Protein AF-A0A0Q6S7Y2-F1 (afdb_monomer)

Secondary structure (DSSP, 8-state):
--EEEEEEEETTS--EEEEE-HHHHHHHHHHTT-TT-SS-HHHHS-TT-----SEEEEEE--SSS--EEEEEEEE---S----

pLDDT: mean 70.63, std 12.68, range [43.56, 88.69]

Structure (mmCIF, N/CA/C/O backbone):
data_AF-A0A0Q6S7Y2-F1
#
_entry.id   AF-A0A0Q6S7Y2-F1
#
loop_
_atom_site.group_PDB
_atom_site.id
_atom_site.type_symbol
_atom_site.label_atom_id
_atom_site.label_alt_id
_atom_site.label_comp_id
_atom_site.label_asym_id
_atom_site.label_entity_id
_atom_site.label_seq_id
_atom_site.pdbx_PDB_ins_code
_atom_site.Cartn_x
_atom_site.Cartn_y
_atom_site.Cartn_z
_atom_site.occupancy
_atom_site.B_iso_or_equiv
_atom_site.auth_seq_id
_atom_site.auth_comp_id
_atom_site.auth_asym_id
_atom_site.auth_atom_id
_atom_site.pdbx_PDB_model_num
ATOM 1 N N . MET A 1 1 ? 4.821 -13.586 -13.066 1.00 65.19 1 MET A N 1
ATOM 2 C CA . MET A 1 1 ? 3.877 -12.787 -12.256 1.00 65.19 1 MET A CA 1
ATOM 3 C C . MET A 1 1 ? 4.164 -13.061 -10.799 1.00 65.19 1 MET A C 1
ATOM 5 O O . MET A 1 1 ? 3.993 -14.191 -10.352 1.00 65.19 1 MET A O 1
ATOM 9 N N . THR A 1 2 ? 4.665 -12.055 -10.097 1.00 77.75 2 THR A N 1
ATOM 10 C CA . THR A 1 2 ? 5.004 -12.171 -8.682 1.00 77.75 2 THR A CA 1
ATOM 11 C C . THR A 1 2 ? 3.760 -11.894 -7.850 1.00 77.75 2 THR A C 1
ATOM 13 O O . THR A 1 2 ? 3.136 -10.841 -7.986 1.00 77.75 2 THR A O 1
ATOM 16 N N . HIS A 1 3 ? 3.387 -12.852 -7.007 1.00 84.19 3 HIS A N 1
ATOM 17 C CA . HIS A 1 3 ? 2.299 -12.669 -6.059 1.00 84.19 3 HIS A CA 1
ATOM 18 C C . HIS A 1 3 ? 2.856 -12.103 -4.765 1.00 84.19 3 HIS A C 1
ATOM 20 O O . HIS A 1 3 ? 3.970 -12.421 -4.353 1.00 84.19 3 HIS A O 1
ATOM 26 N N . TYR A 1 4 ? 2.061 -11.278 -4.108 1.00 84.62 4 TYR A N 1
ATOM 27 C CA . TYR A 1 4 ? 2.402 -10.701 -2.826 1.00 84.62 4 TYR A CA 1
ATOM 28 C C . TYR A 1 4 ? 1.223 -10.920 -1.887 1.00 84.62 4 TYR A C 1
ATOM 30 O O . TYR A 1 4 ? 0.070 -10.724 -2.261 1.00 84.62 4 TYR A O 1
ATOM 38 N N . ALA A 1 5 ? 1.513 -11.371 -0.675 1.00 88.69 5 ALA A N 1
ATOM 39 C CA . ALA A 1 5 ? 0.565 -11.422 0.416 1.00 88.69 5 ALA A CA 1
ATOM 40 C C . ALA A 1 5 ? 0.530 -10.041 1.059 1.00 88.69 5 ALA A C 1
ATOM 42 O O . ALA A 1 5 ? 1.504 -9.620 1.677 1.00 88.69 5 ALA A O 1
ATOM 43 N N . TRP A 1 6 ? -0.584 -9.342 0.895 1.00 85.69 6 TRP A N 1
ATOM 44 C CA . TRP A 1 6 ? -0.838 -8.026 1.456 1.00 85.69 6 TRP A CA 1
ATOM 45 C C . TRP A 1 6 ? -1.711 -8.165 2.693 1.00 85.69 6 TRP A C 1
ATOM 47 O O . TRP A 1 6 ? -2.739 -8.841 2.670 1.00 85.69 6 TRP A O 1
ATOM 57 N N . THR A 1 7 ? -1.322 -7.487 3.762 1.00 88.19 7 THR A N 1
ATOM 58 C CA . THR A 1 7 ? -2.137 -7.301 4.960 1.00 88.19 7 THR A CA 1
ATOM 59 C C . THR A 1 7 ? -2.375 -5.814 5.136 1.00 88.19 7 THR A C 1
ATOM 61 O O . THR A 1 7 ? -1.460 -5.072 5.493 1.00 88.19 7 THR A O 1
ATOM 64 N N . ILE A 1 8 ? -3.602 -5.385 4.862 1.00 84.06 8 ILE A N 1
ATOM 65 C CA . ILE A 1 8 ? -4.058 -4.004 4.979 1.00 84.06 8 ILE A CA 1
ATOM 66 C C . ILE A 1 8 ? -4.778 -3.869 6.317 1.00 84.06 8 ILE A C 1
ATOM 68 O O . ILE A 1 8 ? -5.781 -4.540 6.560 1.00 84.06 8 ILE A O 1
ATOM 72 N N . LYS A 1 9 ? -4.274 -2.996 7.181 1.00 82.50 9 LYS A N 1
ATOM 73 C CA . LYS A 1 9 ? -4.879 -2.674 8.474 1.00 82.50 9 LYS A CA 1
ATOM 74 C C . LYS A 1 9 ? -5.326 -1.229 8.443 1.00 82.50 9 LYS A C 1
ATOM 76 O O . LYS A 1 9 ? -4.467 -0.365 8.322 1.00 82.50 9 LYS A O 1
ATOM 81 N N . ALA A 1 10 ? -6.620 -0.965 8.558 1.00 76.25 10 ALA A N 1
ATOM 82 C CA . ALA A 1 10 ? -7.156 0.387 8.676 1.00 76.25 10 ALA A CA 1
ATOM 83 C C . ALA A 1 10 ? -7.839 0.535 10.037 1.00 76.25 10 ALA A C 1
ATOM 85 O O . ALA A 1 10 ? -8.627 -0.328 10.428 1.00 76.25 10 ALA A O 1
ATOM 86 N N . GLY A 1 11 ? -7.523 1.605 10.772 1.00 68.50 11 GLY A N 1
ATOM 87 C CA . GLY A 1 11 ? -8.150 1.885 12.062 1.00 68.50 11 GLY A CA 1
ATOM 88 C C . GLY A 1 11 ? -9.676 1.912 11.938 1.00 68.50 11 GLY A C 1
ATOM 89 O O . GLY A 1 11 ? -10.226 2.723 11.199 1.00 68.50 11 GLY A O 1
ATOM 90 N N . GLY A 1 12 ? -10.357 0.999 12.637 1.00 66.00 12 GLY A N 1
ATOM 91 C CA . GLY A 1 12 ? -11.820 0.883 12.624 1.00 66.00 12 GLY A CA 1
ATOM 92 C C . GLY A 1 12 ? -12.412 -0.128 11.630 1.00 66.00 12 GLY A C 1
ATOM 93 O O . GLY A 1 12 ? -13.632 -0.274 11.600 1.00 66.00 12 GLY A O 1
ATOM 94 N N . GLN A 1 13 ? -11.599 -0.855 10.853 1.00 68.06 13 GLN A N 1
ATOM 95 C CA . GLN A 1 13 ? -12.059 -1.934 9.964 1.00 68.06 13 GLN A CA 1
ATOM 96 C C . GLN A 1 13 ? -11.295 -3.246 10.198 1.00 68.06 13 GLN A C 1
ATOM 98 O O . GLN A 1 13 ? -10.205 -3.258 10.764 1.00 68.06 13 GLN A O 1
ATOM 103 N N . GLN A 1 14 ? -11.888 -4.363 9.764 1.00 74.50 14 GLN A N 1
ATOM 104 C CA . GLN A 1 14 ? -11.259 -5.684 9.823 1.00 74.50 14 GLN A CA 1
ATOM 105 C C . GLN A 1 14 ? -10.010 -5.720 8.931 1.00 74.50 14 GLN A C 1
ATOM 107 O O . GLN A 1 14 ? -10.034 -5.190 7.819 1.00 74.50 14 GLN A O 1
ATOM 112 N N . ASP A 1 15 ? -8.941 -6.369 9.403 1.00 80.69 15 ASP A N 1
ATOM 113 C CA . ASP A 1 15 ? -7.727 -6.570 8.614 1.00 80.69 15 ASP A CA 1
ATOM 114 C C . ASP A 1 15 ? -8.062 -7.272 7.285 1.00 80.69 15 ASP A C 1
ATOM 116 O O . ASP A 1 15 ? -8.651 -8.358 7.264 1.00 80.69 15 ASP A O 1
ATOM 120 N N . VAL A 1 16 ? -7.668 -6.667 6.163 1.00 81.44 16 VAL A N 1
ATOM 121 C CA . VAL A 1 16 ? -7.842 -7.253 4.830 1.00 81.44 16 VAL A CA 1
ATOM 122 C C . VAL A 1 16 ? -6.556 -7.968 4.456 1.00 81.44 16 VAL A C 1
ATOM 124 O O . VAL A 1 16 ? -5.532 -7.338 4.198 1.00 81.44 16 VAL A O 1
ATOM 127 N N . GLN A 1 17 ? -6.615 -9.296 4.417 1.00 85.38 17 GLN A N 1
ATOM 128 C CA . GLN A 1 17 ? -5.524 -10.142 3.947 1.00 85.38 17 GLN A CA 1
ATOM 129 C C . GLN A 1 17 ? -5.856 -10.648 2.547 1.00 85.38 17 GLN A C 1
ATOM 131 O O . GLN A 1 17 ? -6.877 -11.309 2.351 1.00 85.38 17 GLN A O 1
ATOM 136 N N . LYS A 1 18 ? -5.016 -10.325 1.564 1.00 83.69 18 LYS A N 1
ATOM 137 C CA . LYS A 1 18 ? -5.187 -10.779 0.181 1.00 83.69 18 LYS A CA 1
ATOM 138 C C . LYS A 1 18 ? -3.846 -11.129 -0.437 1.00 83.69 18 LYS A C 1
ATOM 140 O O . LYS A 1 18 ? -2.866 -10.430 -0.221 1.00 83.69 18 LYS A O 1
ATOM 145 N N . VAL A 1 19 ? -3.820 -12.187 -1.240 1.00 84.31 19 VAL A N 1
ATOM 146 C CA . VAL A 1 19 ? -2.665 -12.521 -2.075 1.00 84.31 19 VAL A CA 1
ATOM 147 C C . VAL A 1 19 ? -2.989 -12.098 -3.493 1.00 84.31 19 VAL A C 1
ATOM 149 O O . VAL A 1 19 ? -3.869 -12.682 -4.117 1.00 84.31 19 VAL A O 1
ATOM 152 N N . THR A 1 20 ? -2.321 -11.060 -3.977 1.00 83.00 20 THR A N 1
ATOM 153 C CA . THR A 1 20 ? -2.560 -10.514 -5.317 1.00 83.00 20 THR A CA 1
ATOM 154 C C . THR A 1 20 ? -1.261 -10.013 -5.922 1.00 83.00 20 THR A C 1
ATOM 156 O O . THR A 1 20 ? -0.250 -9.838 -5.234 1.00 83.00 20 THR A O 1
ATOM 159 N N . THR A 1 21 ? -1.281 -9.762 -7.222 1.00 84.81 21 THR A N 1
ATOM 160 C CA . THR A 1 21 ? -0.189 -9.065 -7.906 1.00 84.81 21 THR A CA 1
ATOM 161 C C . THR A 1 21 ? -0.189 -7.562 -7.584 1.00 84.81 21 THR A C 1
ATOM 163 O O . THR A 1 21 ? -1.148 -7.028 -7.020 1.00 84.81 21 THR A O 1
ATOM 166 N N . LEU A 1 22 ? 0.899 -6.865 -7.930 1.00 78.56 22 LEU A N 1
ATOM 167 C CA . LEU A 1 22 ? 1.023 -5.410 -7.779 1.00 78.56 22 LEU A CA 1
ATOM 168 C C . LEU A 1 22 ? -0.105 -4.607 -8.477 1.00 78.56 22 LEU A C 1
ATOM 170 O O . LEU A 1 22 ? -0.699 -3.753 -7.817 1.00 78.56 22 LEU A O 1
ATOM 174 N N . PRO A 1 23 ? -0.465 -4.869 -9.754 1.00 77.56 23 PRO A N 1
ATOM 175 C CA . PRO A 1 23 ? -1.575 -4.163 -10.404 1.00 77.56 23 PRO A CA 1
ATOM 176 C C . PRO A 1 23 ? -2.937 -4.487 -9.777 1.00 77.56 23 PRO A C 1
ATOM 178 O O . PRO A 1 23 ? -3.793 -3.614 -9.680 1.00 77.56 23 PRO A O 1
ATOM 181 N N . GLU A 1 24 ? -3.147 -5.711 -9.294 1.00 80.94 24 GLU A N 1
ATOM 182 C CA . GLU A 1 24 ? -4.383 -6.056 -8.582 1.00 80.94 24 GLU A CA 1
ATOM 183 C C . GLU A 1 24 ? -4.473 -5.378 -7.213 1.00 80.94 24 GLU A C 1
ATOM 185 O O . GLU A 1 24 ? -5.561 -4.991 -6.794 1.00 80.94 24 GLU A O 1
ATOM 190 N N . LEU A 1 25 ? -3.347 -5.198 -6.511 1.00 79.25 25 LEU A N 1
ATOM 191 C CA . LEU A 1 25 ? -3.336 -4.422 -5.272 1.00 79.25 25 LEU A CA 1
ATOM 192 C C . LEU A 1 25 ? -3.812 -2.993 -5.534 1.00 79.25 25 LEU A C 1
ATOM 194 O O . LEU A 1 25 ? -4.588 -2.463 -4.743 1.00 79.25 25 LEU A O 1
ATOM 198 N N . TYR A 1 26 ? -3.354 -2.374 -6.624 1.00 75.00 26 TYR A N 1
ATOM 199 C CA . TYR A 1 26 ? -3.781 -1.030 -7.003 1.00 75.00 26 TYR A CA 1
ATOM 200 C C . TYR A 1 26 ? -5.309 -0.945 -7.131 1.00 75.00 26 TYR A C 1
ATOM 202 O O . TYR A 1 26 ? -5.922 -0.063 -6.528 1.00 75.00 26 TYR A O 1
ATOM 210 N N . ASP A 1 27 ? -5.924 -1.905 -7.824 1.00 77.88 27 ASP A N 1
ATOM 211 C CA . ASP A 1 27 ? -7.381 -1.986 -7.975 1.00 77.88 27 ASP A CA 1
ATOM 212 C C . ASP A 1 27 ? -8.088 -2.206 -6.623 1.00 77.88 27 ASP A C 1
ATOM 214 O O . ASP A 1 27 ? -9.023 -1.486 -6.270 1.00 77.88 27 ASP A O 1
ATOM 218 N N . VAL A 1 28 ? -7.568 -3.115 -5.788 1.00 78.12 28 VAL A N 1
ATOM 219 C CA . VAL A 1 28 ? -8.101 -3.381 -4.440 1.00 78.12 28 VAL A CA 1
ATOM 220 C C . VAL A 1 28 ? -8.035 -2.141 -3.545 1.00 78.12 28 VAL A C 1
ATOM 222 O O . VAL A 1 28 ? -8.996 -1.857 -2.829 1.00 78.12 28 VAL A O 1
ATOM 225 N N . LEU A 1 29 ? -6.933 -1.389 -3.574 1.00 74.31 29 LEU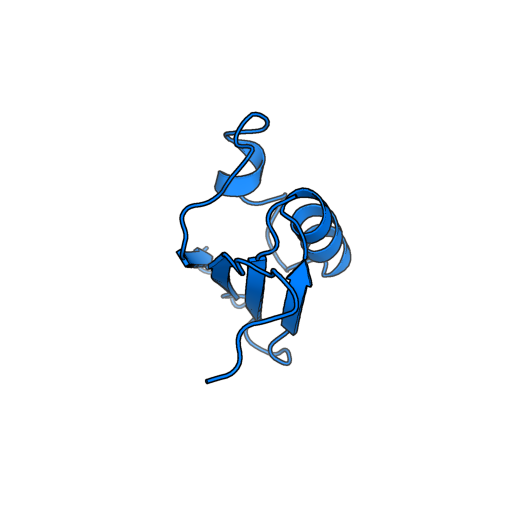 A N 1
ATOM 226 C CA . LEU A 1 29 ? -6.779 -0.155 -2.799 1.00 74.31 29 LEU A CA 1
ATOM 227 C C . LEU A 1 29 ? -7.751 0.933 -3.276 1.00 74.31 29 LEU A C 1
ATOM 229 O O . LEU A 1 29 ? -8.332 1.629 -2.441 1.00 74.31 29 LEU A O 1
ATOM 233 N N . GLN A 1 30 ? -7.980 1.045 -4.590 1.00 72.81 30 GLN A N 1
ATOM 234 C CA . GLN A 1 30 ? -9.005 1.934 -5.145 1.00 72.81 30 GLN A CA 1
ATOM 235 C C . GLN A 1 30 ? -10.420 1.518 -4.721 1.00 72.81 30 GLN A C 1
ATOM 237 O O . GLN A 1 30 ? -11.216 2.368 -4.314 1.00 72.81 30 GLN A O 1
ATOM 242 N N . MET A 1 31 ? -10.731 0.218 -4.761 1.00 73.94 31 MET A N 1
ATOM 243 C CA . MET A 1 31 ? -12.028 -0.321 -4.342 1.00 73.94 31 MET A CA 1
ATOM 244 C C . MET A 1 31 ? -12.299 -0.120 -2.851 1.00 73.94 31 MET A C 1
ATOM 246 O O . MET A 1 31 ? -13.427 0.189 -2.469 1.00 73.94 31 MET A O 1
ATOM 250 N N . LEU A 1 32 ? -11.273 -0.270 -2.009 1.00 71.12 32 LEU A N 1
ATOM 251 C CA . LEU A 1 32 ? -11.381 -0.072 -0.563 1.00 71.12 32 LEU A CA 1
ATOM 252 C C . LEU A 1 32 ? -11.693 1.381 -0.185 1.00 71.12 32 LEU A C 1
ATOM 254 O O . LEU A 1 32 ? -12.073 1.615 0.960 1.00 71.12 32 LEU A O 1
ATOM 258 N N . LYS A 1 33 ? -11.562 2.339 -1.124 1.00 66.81 33 LYS A N 1
ATOM 259 C CA . LYS A 1 33 ? -11.756 3.782 -0.898 1.00 66.81 33 LYS A CA 1
ATOM 260 C C . LYS A 1 33 ? -11.097 4.225 0.407 1.00 66.81 33 LYS A C 1
ATOM 262 O O . LYS A 1 33 ? -11.740 4.868 1.239 1.00 66.81 33 LYS A O 1
ATOM 267 N N . LEU A 1 34 ? -9.839 3.811 0.602 1.00 66.56 34 LEU A N 1
ATOM 268 C CA . LEU A 1 34 ? -9.140 4.060 1.855 1.00 66.56 34 LEU A CA 1
ATOM 269 C C . LEU A 1 34 ? -9.186 5.567 2.163 1.00 66.56 34 LEU A C 1
ATOM 271 O O . LEU A 1 34 ? -8.826 6.380 1.304 1.00 66.56 34 LEU A O 1
ATOM 275 N N . PRO A 1 35 ? -9.679 5.951 3.350 1.00 56.59 35 PRO A N 1
ATOM 276 C CA . PRO A 1 35 ? -9.868 7.346 3.708 1.00 56.59 35 PRO A CA 1
ATOM 277 C C . PRO A 1 35 ? -8.540 8.104 3.627 1.00 56.59 35 PRO A C 1
ATOM 279 O O . PRO A 1 35 ? -7.576 7.756 4.302 1.00 56.59 35 PRO A O 1
ATOM 282 N N . GLY A 1 36 ? -8.505 9.139 2.784 1.00 53.34 36 GLY A N 1
ATOM 283 C CA . GLY A 1 36 ? -7.394 10.089 2.703 1.00 53.34 36 GLY A CA 1
ATOM 284 C C . GLY A 1 36 ? -6.329 9.838 1.633 1.00 53.34 36 GLY A C 1
ATOM 285 O O . GLY A 1 36 ? -5.435 10.665 1.531 1.00 53.34 36 GLY A O 1
ATOM 286 N N . ILE A 1 37 ? -6.394 8.786 0.804 1.00 55.38 37 ILE A N 1
ATOM 287 C CA . ILE A 1 37 ? -5.311 8.511 -0.164 1.00 55.38 37 ILE A CA 1
ATOM 288 C C . ILE A 1 37 ? -5.800 8.389 -1.617 1.00 55.38 37 ILE A C 1
ATOM 290 O O . ILE A 1 37 ? -6.534 7.474 -1.988 1.00 55.38 37 ILE A O 1
ATOM 294 N N . ALA A 1 38 ? -5.313 9.306 -2.464 1.00 53.62 38 ALA A N 1
ATOM 295 C CA . ALA A 1 38 ? -5.017 9.032 -3.872 1.00 53.62 38 ALA A CA 1
ATOM 296 C C . ALA A 1 38 ? -3.864 8.012 -3.925 1.00 53.62 38 ALA A C 1
ATOM 298 O O . ALA A 1 38 ? -3.004 8.089 -3.053 1.00 53.62 38 ALA A O 1
ATOM 299 N N . PRO A 1 39 ? -3.831 7.062 -4.881 1.00 55.94 39 PRO A N 1
ATOM 300 C CA . PRO A 1 39 ? -2.988 5.865 -4.823 1.00 55.94 39 PRO A CA 1
ATOM 301 C C . PRO A 1 39 ? -1.570 6.175 -4.315 1.00 55.94 39 PRO A C 1
ATOM 303 O O . PRO A 1 39 ? -0.944 7.098 -4.844 1.00 55.94 39 PRO A O 1
ATOM 306 N N . PRO A 1 40 ? -1.086 5.450 -3.282 1.00 60.09 40 PRO A N 1
ATOM 307 C CA . PRO A 1 40 ? 0.091 5.839 -2.517 1.00 60.09 40 PRO A CA 1
ATOM 308 C C . PRO A 1 40 ? 1.258 6.230 -3.412 1.00 60.09 40 PRO A C 1
ATOM 310 O O . PRO A 1 40 ? 1.500 5.580 -4.427 1.00 60.09 40 PRO A O 1
ATOM 313 N N . ALA A 1 41 ? 2.021 7.246 -3.013 1.00 58.53 41 ALA A N 1
ATOM 314 C CA . ALA A 1 41 ? 3.171 7.708 -3.783 1.00 58.53 41 ALA A CA 1
ATOM 315 C C . ALA A 1 41 ? 4.138 6.563 -4.135 1.00 58.53 41 ALA A C 1
ATOM 317 O O . ALA A 1 41 ? 4.636 6.515 -5.239 1.00 58.53 41 ALA A O 1
ATOM 318 N N . TRP A 1 42 ? 4.337 5.561 -3.277 1.00 61.72 42 TRP A N 1
ATOM 319 C CA . TRP A 1 42 ? 5.183 4.399 -3.599 1.00 61.72 42 TRP A CA 1
ATOM 320 C C . TRP A 1 42 ? 4.593 3.439 -4.653 1.00 61.72 42 TRP A C 1
ATOM 322 O O . TRP A 1 42 ? 5.341 2.673 -5.254 1.00 61.72 42 TRP A O 1
ATOM 332 N N . LEU A 1 43 ? 3.275 3.474 -4.875 1.00 61.59 43 LEU A N 1
ATOM 333 C CA . LEU A 1 43 ? 2.569 2.774 -5.958 1.00 61.59 43 LEU A CA 1
ATOM 334 C C . LEU A 1 43 ? 2.541 3.597 -7.257 1.00 61.59 43 LEU A C 1
ATOM 336 O O . LEU A 1 43 ? 2.412 3.019 -8.329 1.00 61.59 43 LEU A O 1
ATOM 340 N N . THR A 1 44 ? 2.635 4.930 -7.173 1.00 56.38 44 THR A N 1
ATOM 341 C CA . THR A 1 44 ? 2.547 5.851 -8.324 1.00 56.38 44 THR A CA 1
ATOM 342 C C . THR A 1 44 ? 3.880 6.464 -8.762 1.00 56.38 44 THR A C 1
ATOM 344 O O . THR A 1 44 ? 3.979 6.903 -9.904 1.00 56.38 44 THR A O 1
ATOM 347 N N . MET A 1 45 ? 4.900 6.497 -7.900 1.00 52.38 45 MET A 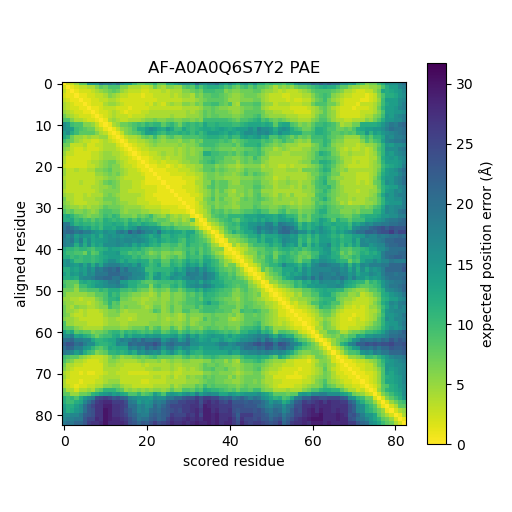N 1
ATOM 348 C CA . MET A 1 45 ? 6.231 7.063 -8.175 1.00 52.38 45 MET A CA 1
ATOM 349 C C . MET A 1 45 ? 7.029 6.201 -9.148 1.00 52.38 45 MET A C 1
ATOM 351 O O . MET A 1 45 ? 7.783 6.747 -9.947 1.00 52.38 45 MET A O 1
ATOM 355 N N . ASP A 1 46 ? 6.813 4.887 -9.146 1.00 54.81 46 ASP A N 1
ATOM 356 C CA . ASP A 1 46 ? 7.454 3.983 -10.093 1.00 54.81 46 ASP A CA 1
ATOM 357 C C . ASP A 1 46 ? 6.408 3.145 -10.839 1.00 54.81 46 ASP A C 1
ATOM 359 O O . ASP A 1 46 ? 6.220 1.966 -10.538 1.00 54.81 46 ASP A O 1
ATOM 363 N N . PRO A 1 47 ? 5.758 3.709 -11.872 1.00 51.06 47 PRO A N 1
ATOM 364 C CA . PRO A 1 47 ? 4.930 2.930 -12.797 1.00 51.06 47 P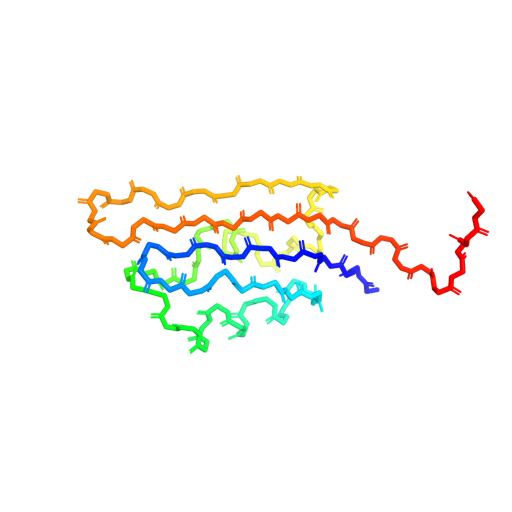RO A CA 1
ATOM 365 C C . PRO A 1 47 ? 5.738 1.866 -13.568 1.00 51.06 47 PRO A C 1
ATOM 367 O O . PRO A 1 47 ? 5.157 1.020 -14.237 1.00 51.06 47 PRO A O 1
ATOM 370 N N . TRP A 1 48 ? 7.073 1.906 -13.467 1.00 51.06 48 TRP A N 1
ATOM 371 C CA . TRP A 1 48 ? 8.021 0.947 -14.041 1.00 51.06 48 TRP A CA 1
ATOM 372 C C . TRP A 1 48 ? 8.529 -0.090 -13.035 1.00 51.06 48 TRP A C 1
ATOM 374 O O . TRP A 1 48 ? 9.331 -0.954 -13.394 1.00 51.06 48 TRP A O 1
ATOM 384 N N . ARG A 1 49 ? 8.113 -0.010 -11.764 1.00 64.62 49 ARG A N 1
ATOM 385 C CA . ARG A 1 49 ? 8.508 -0.990 -10.757 1.00 64.62 49 ARG A CA 1
ATOM 386 C C . ARG A 1 49 ? 7.697 -2.259 -10.952 1.00 64.62 49 ARG A C 1
ATOM 388 O O . ARG A 1 49 ? 6.601 -2.401 -10.423 1.00 64.62 49 ARG A O 1
ATOM 395 N N . ASP A 1 50 ? 8.289 -3.185 -11.693 1.00 62.59 50 ASP A N 1
ATOM 396 C CA . ASP A 1 50 ? 7.714 -4.508 -11.943 1.00 62.59 50 ASP A CA 1
ATOM 397 C C . ASP A 1 50 ? 7.589 -5.324 -10.638 1.00 62.59 50 ASP A C 1
ATOM 399 O O . ASP A 1 50 ? 6.697 -6.159 -10.489 1.00 62.59 50 ASP A O 1
ATOM 403 N N . GLU A 1 51 ? 8.448 -5.039 -9.645 1.00 68.38 51 GLU A N 1
ATOM 404 C CA . GLU A 1 51 ? 8.532 -5.804 -8.399 1.00 68.38 51 GLU A CA 1
ATOM 405 C C . GLU A 1 51 ? 8.806 -4.934 -7.156 1.00 68.38 51 GLU A C 1
ATOM 407 O O . GLU A 1 51 ? 9.717 -4.098 -7.114 1.00 68.38 51 GLU A O 1
ATOM 412 N N . LEU A 1 52 ? 8.048 -5.184 -6.084 1.00 73.50 52 LEU A N 1
ATOM 413 C CA . LEU A 1 52 ? 8.418 -4.763 -4.731 1.00 73.50 52 LEU A CA 1
ATOM 414 C C . LEU A 1 52 ? 9.493 -5.682 -4.135 1.00 73.50 52 LEU A C 1
ATOM 416 O O . LEU A 1 52 ? 9.599 -6.845 -4.546 1.00 73.50 52 LEU A O 1
ATOM 420 N N . PRO A 1 53 ? 10.242 -5.192 -3.124 1.00 78.38 53 PRO A N 1
ATOM 421 C CA . PRO A 1 53 ? 11.097 -6.036 -2.298 1.00 78.38 53 PRO A CA 1
ATOM 422 C C . PRO A 1 53 ? 10.326 -7.229 -1.722 1.00 78.38 53 PRO A C 1
ATOM 424 O O . PRO A 1 53 ? 9.097 -7.198 -1.605 1.00 78.38 53 PRO A O 1
ATOM 427 N N . SER A 1 54 ? 11.075 -8.275 -1.360 1.00 81.25 54 SER A N 1
ATOM 428 C CA . SER A 1 54 ? 10.535 -9.539 -0.851 1.00 81.25 54 SER A CA 1
ATOM 429 C C . SER A 1 54 ? 9.599 -9.374 0.340 1.00 81.25 54 SER A C 1
ATOM 431 O O . SER A 1 54 ? 8.707 -10.187 0.532 1.00 81.25 54 SER A O 1
ATOM 433 N N . ASP A 1 55 ? 9.746 -8.309 1.107 1.00 84.88 55 ASP A N 1
ATOM 434 C CA . ASP A 1 55 ? 8.821 -7.911 2.146 1.00 84.88 55 ASP A CA 1
ATOM 435 C C . ASP A 1 55 ? 8.939 -6.406 2.380 1.00 84.88 55 ASP A C 1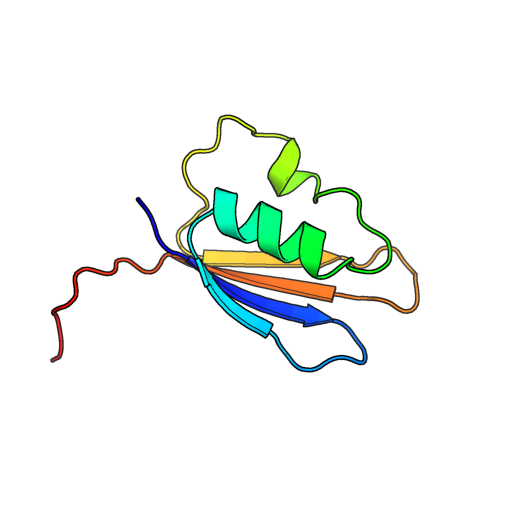
ATOM 437 O O . ASP A 1 55 ? 9.881 -5.745 1.928 1.00 84.88 55 ASP A O 1
ATOM 441 N N . GLY A 1 56 ? 7.933 -5.840 3.029 1.00 84.19 56 GLY A N 1
ATOM 442 C CA . GLY A 1 56 ? 7.956 -4.444 3.414 1.00 84.19 56 GLY A CA 1
ATOM 443 C C . GLY A 1 56 ? 6.697 -4.021 4.142 1.00 84.19 56 GLY A C 1
ATOM 444 O O . GLY A 1 56 ? 5.699 -4.741 4.214 1.00 84.19 56 GLY A O 1
ATOM 445 N N . ARG A 1 57 ? 6.764 -2.829 4.726 1.00 83.69 57 ARG A N 1
ATOM 446 C CA . ARG A 1 57 ? 5.656 -2.220 5.451 1.00 83.69 57 ARG A CA 1
ATOM 447 C C . ARG A 1 57 ? 5.560 -0.751 5.091 1.00 83.69 57 ARG A C 1
ATOM 449 O O . ARG A 1 57 ? 6.526 -0.006 5.215 1.00 83.69 57 ARG A O 1
ATOM 456 N N . PHE A 1 58 ? 4.359 -0.338 4.729 1.00 78.31 58 PHE A N 1
ATOM 457 C CA . PHE A 1 58 ? 3.965 1.049 4.593 1.00 78.31 58 PHE A CA 1
ATOM 458 C C . PHE A 1 58 ? 2.998 1.407 5.720 1.00 78.31 58 PHE A C 1
ATOM 460 O O . PHE A 1 58 ? 2.111 0.623 6.059 1.00 78.31 58 PHE A O 1
ATOM 467 N N . VAL A 1 59 ? 3.173 2.584 6.310 1.00 77.56 59 VAL A N 1
ATOM 468 C CA . VAL A 1 59 ? 2.259 3.142 7.309 1.00 77.56 59 VAL A CA 1
ATOM 469 C C . VAL A 1 59 ? 1.879 4.537 6.837 1.00 77.56 59 VAL A C 1
ATOM 471 O O . VAL A 1 59 ? 2.744 5.398 6.701 1.00 77.56 59 VAL A O 1
ATOM 474 N N . CYS A 1 60 ? 0.594 4.745 6.575 1.00 72.94 60 CYS A N 1
ATOM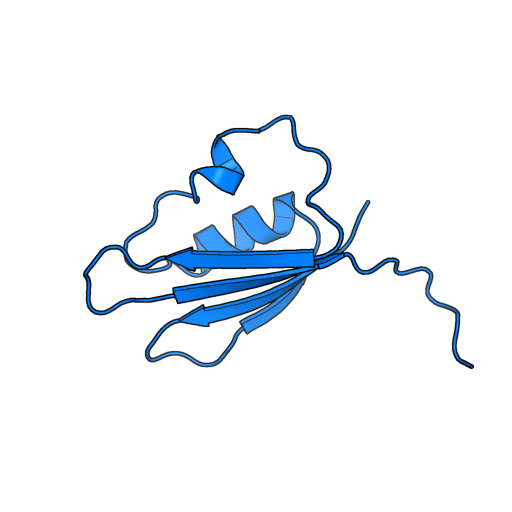 475 C CA . CYS A 1 60 ? 0.023 6.063 6.375 1.00 72.94 60 CYS A CA 1
ATOM 476 C C . CYS A 1 60 ? -0.333 6.632 7.750 1.00 72.94 60 CYS A C 1
ATOM 478 O O . CYS A 1 60 ? -1.290 6.192 8.388 1.00 72.94 60 CYS A O 1
ATOM 480 N N . ASN A 1 61 ? 0.473 7.588 8.202 1.00 68.06 61 ASN A N 1
ATOM 481 C CA . ASN A 1 61 ? 0.193 8.400 9.377 1.00 68.06 61 ASN A CA 1
ATOM 482 C C . ASN A 1 61 ? 0.125 9.867 8.943 1.00 68.06 61 ASN A C 1
ATOM 484 O O . ASN A 1 61 ? 1.036 10.653 9.187 1.00 68.06 61 ASN A O 1
ATOM 488 N N . GLU A 1 62 ? -0.931 10.216 8.211 1.00 62.88 62 GLU A N 1
ATOM 489 C CA . GLU A 1 62 ? -1.149 11.577 7.702 1.00 62.88 62 GLU A CA 1
ATOM 490 C C . GLU A 1 62 ? -1.884 12.472 8.721 1.00 62.88 62 GLU A C 1
ATOM 492 O O . GLU A 1 62 ? -2.609 13.395 8.360 1.00 62.88 62 GLU A O 1
ATOM 497 N N . GLY A 1 63 ? -1.730 12.194 10.022 1.00 51.25 63 GLY A N 1
ATOM 498 C CA . GLY A 1 63 ? -2.248 13.046 11.099 1.00 51.25 63 GLY A CA 1
ATOM 499 C C . GLY A 1 63 ? -3.777 13.095 11.234 1.00 51.25 63 GLY A C 1
ATOM 500 O O . GLY A 1 63 ? -4.293 13.971 11.925 1.00 51.25 63 GLY A O 1
ATOM 501 N N . CYS A 1 64 ? -4.512 12.177 10.604 1.00 49.41 64 CYS A N 1
ATOM 502 C CA . CYS A 1 64 ? -5.969 12.062 10.711 1.00 49.41 64 CYS A CA 1
ATOM 503 C C . CYS A 1 64 ? -6.398 10.712 11.299 1.00 49.41 64 CYS A C 1
ATOM 505 O O . CYS A 1 64 ? -5.629 9.756 11.306 1.00 49.41 64 CYS A O 1
ATOM 507 N N . ALA A 1 65 ? -7.660 10.639 11.743 1.00 52.97 65 ALA A N 1
ATOM 508 C CA . ALA A 1 65 ? -8.328 9.522 12.435 1.00 52.97 65 ALA A CA 1
ATOM 509 C C . ALA A 1 65 ? -8.386 8.176 11.670 1.00 52.97 65 ALA A C 1
ATOM 511 O O . ALA A 1 65 ? -9.110 7.260 12.054 1.00 52.97 65 ALA A O 1
ATOM 512 N N . ASN A 1 66 ? -7.641 8.057 10.576 1.00 63.56 66 ASN A N 1
ATOM 513 C CA . ASN A 1 66 ? -7.698 6.994 9.591 1.00 63.56 66 ASN A CA 1
ATOM 514 C C . ASN A 1 66 ? -6.292 6.469 9.280 1.00 63.56 66 ASN A C 1
ATOM 516 O O . ASN A 1 66 ? -5.931 6.256 8.124 1.00 63.56 66 ASN A O 1
ATOM 520 N N . GLU A 1 67 ? -5.493 6.270 10.326 1.00 74.69 67 GLU A N 1
ATOM 521 C CA . GLU A 1 67 ? -4.209 5.589 10.214 1.00 74.69 67 GLU A CA 1
ATOM 522 C C . GLU A 1 67 ? -4.421 4.190 9.627 1.00 74.69 67 GLU A C 1
ATOM 524 O O . GLU A 1 67 ? -5.218 3.382 10.126 1.00 74.69 67 GLU A O 1
ATOM 529 N N . TRP A 1 68 ? -3.701 3.900 8.549 1.00 78.44 68 TRP A N 1
ATOM 530 C CA . TRP A 1 68 ? -3.689 2.572 7.961 1.00 78.44 68 TRP A CA 1
ATOM 531 C C . TRP A 1 68 ? -2.276 2.140 7.611 1.00 78.44 68 TRP A C 1
ATOM 533 O O . TRP A 1 68 ? -1.373 2.943 7.387 1.00 78.44 68 TRP A O 1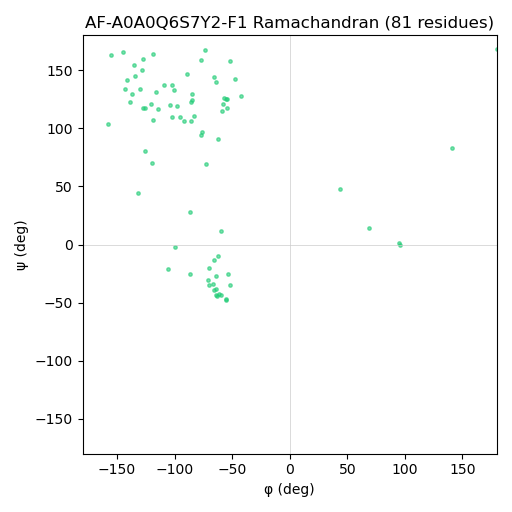
ATOM 543 N N . SER A 1 69 ? -2.064 0.834 7.583 1.00 79.44 69 SER A N 1
ATOM 544 C CA . SER A 1 69 ? -0.787 0.243 7.220 1.00 79.44 69 SER A CA 1
ATOM 545 C C . SER A 1 69 ? -0.986 -0.912 6.260 1.00 79.44 69 SER A C 1
ATOM 547 O O . SER A 1 69 ? -1.971 -1.640 6.349 1.00 79.44 69 SER A O 1
ATOM 549 N N . VAL A 1 70 ? -0.050 -1.067 5.333 1.00 82.44 70 VAL A N 1
ATOM 550 C CA . VAL A 1 70 ? 0.016 -2.211 4.429 1.00 82.44 70 VAL A CA 1
ATOM 551 C C . VAL A 1 70 ? 1.341 -2.896 4.644 1.00 82.44 70 VAL A C 1
ATOM 553 O O . VAL A 1 70 ? 2.398 -2.292 4.490 1.00 82.44 70 VAL A O 1
ATOM 556 N N . VAL A 1 71 ? 1.271 -4.161 5.019 1.00 87.31 71 VAL A N 1
ATOM 557 C CA . VAL A 1 71 ? 2.421 -5.058 5.052 1.00 87.31 71 VAL A CA 1
ATOM 558 C C . VAL A 1 71 ? 2.331 -5.943 3.827 1.00 87.31 71 VAL A C 1
ATOM 560 O O . VAL A 1 71 ? 1.243 -6.415 3.501 1.00 87.31 71 VAL A O 1
ATOM 563 N N . TRP A 1 72 ? 3.451 -6.167 3.156 1.00 88.50 72 TRP A N 1
ATOM 564 C CA . TRP A 1 72 ? 3.521 -7.094 2.041 1.00 88.50 72 TRP A CA 1
ATOM 565 C C . TRP A 1 72 ? 4.647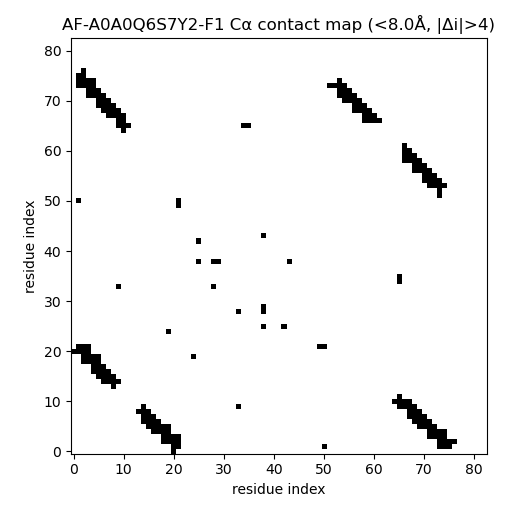 -8.086 2.203 1.00 88.50 72 TRP A C 1
ATOM 567 O O . TRP A 1 72 ? 5.691 -7.789 2.781 1.00 88.50 72 TRP A O 1
ATOM 577 N N . THR A 1 73 ? 4.428 -9.266 1.647 1.00 88.31 73 THR A N 1
ATOM 578 C CA . THR A 1 73 ? 5.438 -10.309 1.543 1.00 88.31 73 THR A CA 1
ATOM 579 C C . THR A 1 73 ? 5.308 -10.948 0.174 1.00 88.31 73 THR A C 1
ATOM 581 O O . THR A 1 73 ? 4.240 -11.428 -0.194 1.00 88.31 73 THR A O 1
ATOM 584 N N . LYS A 1 74 ? 6.384 -10.930 -0.604 1.00 86.38 74 LYS A N 1
ATOM 585 C CA . LYS A 1 74 ? 6.515 -11.629 -1.875 1.00 86.38 74 LYS A CA 1
ATOM 586 C C . LYS A 1 74 ? 6.303 -13.110 -1.623 1.00 86.38 74 LYS A C 1
ATOM 588 O O . LYS A 1 74 ? 7.083 -13.770 -0.942 1.00 86.38 74 LYS A O 1
ATOM 593 N N . VAL A 1 75 ? 5.231 -13.625 -2.196 1.00 83.31 75 VAL A N 1
ATOM 594 C CA . VAL A 1 75 ? 4.929 -15.044 -2.198 1.00 83.31 75 VAL A CA 1
ATOM 595 C C . VAL A 1 75 ? 5.550 -15.609 -3.462 1.00 83.31 75 VAL A C 1
ATOM 597 O O . VAL A 1 75 ? 5.059 -15.407 -4.575 1.00 83.31 75 VAL A O 1
ATOM 600 N N . ALA A 1 76 ? 6.653 -16.330 -3.284 1.00 67.88 76 ALA A N 1
ATOM 601 C CA . ALA A 1 76 ? 7.195 -17.205 -4.310 1.00 67.88 76 ALA A CA 1
ATOM 602 C C . ALA A 1 76 ? 6.283 -18.435 -4.425 1.00 67.88 76 ALA A C 1
ATOM 604 O O . ALA A 1 76 ? 6.634 -19.523 -3.987 1.00 67.88 76 ALA A O 1
ATOM 605 N N . TYR A 1 77 ? 5.063 -18.269 -4.938 1.00 60.38 77 TYR A N 1
ATOM 606 C CA . TYR A 1 77 ? 4.224 -19.429 -5.201 1.00 60.38 77 TYR A CA 1
ATOM 607 C C . TYR A 1 77 ? 4.718 -20.117 -6.475 1.00 60.38 77 TYR A C 1
ATOM 609 O O . TYR A 1 77 ? 4.365 -19.726 -7.586 1.00 60.38 77 TYR A O 1
ATOM 617 N N . GLY A 1 78 ? 5.530 -21.155 -6.299 1.00 43.56 78 GLY A N 1
ATOM 618 C CA . GLY A 1 78 ? 5.221 -22.423 -6.941 1.00 43.56 78 GLY A CA 1
ATOM 619 C C . GLY A 1 78 ? 4.246 -23.178 -6.02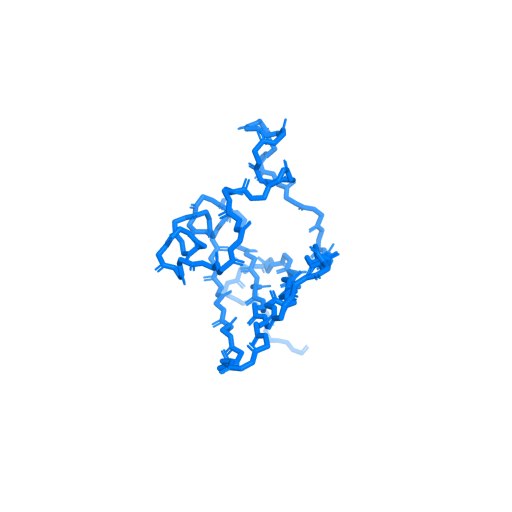2 1.00 43.56 78 GLY A C 1
ATOM 620 O O . GLY A 1 78 ? 4.525 -23.275 -4.826 1.00 43.56 78 GLY A O 1
ATOM 621 N N . PRO A 1 79 ? 3.099 -23.688 -6.507 1.00 48.03 79 PRO A N 1
ATOM 622 C CA . PRO A 1 79 ? 2.318 -24.682 -5.775 1.00 48.03 79 PRO A CA 1
ATOM 623 C C . PRO A 1 79 ? 3.168 -25.940 -5.615 1.00 48.03 79 PRO A C 1
ATOM 625 O O . PRO A 1 79 ? 3.161 -26.808 -6.482 1.00 48.03 79 PRO A O 1
ATOM 628 N N . GLY A 1 80 ? 3.921 -26.025 -4.527 1.00 49.47 80 GLY A N 1
ATOM 629 C CA . GLY A 1 80 ? 4.758 -27.180 -4.235 1.00 49.47 80 GLY A CA 1
ATOM 630 C C . GLY A 1 80 ? 6.084 -26.755 -3.643 1.00 49.47 80 GLY A C 1
ATOM 631 O O . GLY A 1 80 ? 7.057 -26.618 -4.364 1.00 49.47 80 GLY A O 1
ATOM 632 N N . A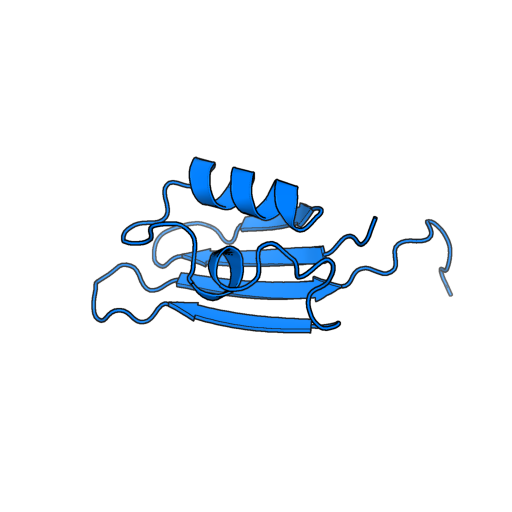SP A 1 81 ? 6.096 -26.520 -2.339 1.00 49.03 81 ASP A N 1
ATOM 633 C CA . ASP A 1 81 ? 6.964 -27.325 -1.488 1.00 49.03 81 ASP A CA 1
ATOM 634 C C . ASP A 1 81 ? 6.399 -27.261 -0.070 1.00 49.03 81 ASP A C 1
ATOM 636 O O . ASP A 1 81 ? 6.416 -26.235 0.610 1.00 49.03 81 ASP A O 1
ATOM 640 N N . LYS A 1 82 ? 5.748 -28.361 0.306 1.00 53.50 82 LYS A N 1
ATOM 641 C CA . LYS A 1 82 ? 5.713 -28.785 1.693 1.00 53.50 82 LYS A CA 1
ATOM 642 C C . LYS A 1 82 ? 6.990 -29.594 1.887 1.00 53.50 82 LYS A C 1
ATOM 644 O O . LYS A 1 82 ? 7.140 -30.564 1.152 1.00 53.50 82 LYS A O 1
ATOM 649 N N . ASP A 1 83 ? 7.809 -29.225 2.860 1.00 50.53 83 ASP A N 1
ATOM 650 C CA . ASP A 1 83 ? 8.296 -30.152 3.889 1.00 50.53 83 ASP A CA 1
ATOM 651 C C . ASP A 1 83 ? 8.758 -29.360 5.121 1.00 50.53 83 ASP A C 1
ATOM 653 O O . ASP A 1 83 ? 9.533 -28.388 4.959 1.00 50.53 83 ASP A O 1
#

Solvent-accessible surface area (backbone atoms only — not comparable to full-atom values): 5188 Å² total; per-residue (Å²): 136,67,35,26,41,34,40,38,41,41,62,94,54,79,70,46,73,48,76,38,36,72,73,52,44,54,52,51,50,61,72,65,59,51,74,92,62,74,76,53,63,86,68,59,74,43,85,79,59,89,68,79,66,64,55,53,75,48,73,50,76,85,88,55,96,51,40,28,33,41,36,40,32,51,42,84,77,61,98,74,81,86,133

Foldseek 3Di:
DWWKFKWKFKVPDDIDTDIGALVVVQVVCVVVPQPPDDRDCVSVVCPPPNDDPQWDKDWDPVPDPITMMMIMGTDPDDPDDDD

Nearest PDB structures (foldseek):
  4nnz-assembly2_A  TM=3.836E-01  e=8.450E+00  Pseudomonas aeruginosa PAO1

Mean predicted aligned error: 9.53 Å

Sequence (83 aa):
MTHYAWTIKAGGQQDVQKVTTLPELYDVLQMLKLPGIAPPAWLTMDPWRDELPSDGRFVCNEGCANEWSVVWTKVAYGPGDKD

Radius of gyration: 13.47 Å; Cα contacts (8 Å, |Δi|>4): 113; chains: 1; bounding box: 23×43×27 Å